Protein AF-C5J678-F1 (afdb_monomer_lite)

Sequence (97 aa):
MQIRVYKSVAITIQVDKDNKIFTLINSDIYYQLKKGDYAKFIFNKEAINLEIVKIISLKQDIFEIEFTKTPFLKPQTQILGQLILKDNDSFLKLFLN

pLDDT: mean 75.08, std 18.86, range [24.78, 95.31]

Foldseek 3Di:
DDDDKQLWDKWKWAQAPVRWTKTKFQDPCVVQDDFQWWKWFADPNDIDIWTFPDWADPDNRIIITTTDGDPRDDHGDIGIIITGGPPPSIRDDPDDD

Structure (mmCIF, N/CA/C/O backbone):
data_AF-C5J678-F1
#
_entry.id   AF-C5J678-F1
#
loop_
_atom_site.group_PDB
_atom_site.id
_atom_site.type_symbol
_atom_site.label_atom_id
_atom_site.label_alt_id
_atom_site.label_comp_id
_atom_site.label_asym_id
_atom_site.label_entity_id
_atom_site.label_seq_id
_atom_site.pdbx_PDB_ins_code
_atom_site.Cartn_x
_atom_site.Cartn_y
_atom_site.Cartn_z
_atom_site.occupancy
_atom_site.B_iso_or_equiv
_atom_site.auth_seq_id
_atom_site.auth_comp_id
_atom_site.auth_asym_id
_atom_site.auth_atom_id
_atom_site.pdbx_PDB_model_num
ATOM 1 N N . MET A 1 1 ? -22.762 -7.403 -20.445 1.00 40.31 1 MET A N 1
ATOM 2 C CA . MET A 1 1 ? -22.179 -6.747 -19.255 1.00 40.31 1 MET A CA 1
ATOM 3 C C . MET A 1 1 ? -20.665 -6.823 -19.402 1.00 40.31 1 MET A C 1
ATOM 5 O O . MET A 1 1 ? -20.124 -7.917 -19.373 1.00 40.31 1 MET A O 1
ATOM 9 N N . GLN A 1 2 ? -20.003 -5.712 -19.730 1.00 33.22 2 GLN A N 1
ATOM 10 C CA . GLN A 1 2 ? -18.548 -5.683 -19.927 1.00 33.22 2 GLN A CA 1
ATOM 11 C C . GLN A 1 2 ? -17.886 -5.539 -18.553 1.00 33.22 2 GLN A C 1
ATOM 13 O O . GLN A 1 2 ? -18.091 -4.534 -17.875 1.00 33.22 2 GLN A O 1
ATOM 18 N N . ILE A 1 3 ? -17.143 -6.556 -18.124 1.00 38.28 3 ILE A N 1
ATOM 19 C CA . ILE A 1 3 ? -16.391 -6.529 -16.866 1.00 38.28 3 ILE A CA 1
ATOM 20 C C . ILE A 1 3 ? -15.190 -5.603 -17.071 1.00 38.28 3 ILE A C 1
ATOM 22 O O . ILE A 1 3 ? -14.372 -5.836 -17.962 1.00 38.28 3 ILE A O 1
ATOM 26 N N . ARG A 1 4 ? -15.097 -4.529 -16.279 1.00 41.56 4 ARG A N 1
ATOM 27 C CA . ARG A 1 4 ? -13.894 -3.692 -16.228 1.00 41.56 4 ARG A CA 1
ATOM 28 C C . ARG A 1 4 ? -12.895 -4.336 -15.280 1.00 41.56 4 ARG A C 1
ATOM 30 O O . ARG A 1 4 ? -13.208 -4.625 -14.134 1.00 41.56 4 ARG A O 1
ATOM 37 N N . VAL A 1 5 ? -11.701 -4.545 -15.802 1.00 48.22 5 VAL A N 1
ATOM 38 C CA . VAL A 1 5 ? -10.589 -5.229 -15.156 1.00 48.22 5 VAL A CA 1
ATOM 39 C C . VAL A 1 5 ? -9.574 -4.149 -14.829 1.00 48.22 5 VAL A C 1
ATOM 41 O O . VAL A 1 5 ? -8.896 -3.651 -15.727 1.00 48.22 5 VAL A O 1
ATOM 44 N N . TYR A 1 6 ? -9.510 -3.717 -13.577 1.00 56.88 6 TYR A N 1
ATOM 45 C CA . TYR A 1 6 ? -8.497 -2.745 -13.166 1.00 56.88 6 TYR A CA 1
ATOM 46 C C . TYR A 1 6 ? -7.184 -3.497 -12.961 1.00 56.88 6 TYR A C 1
ATOM 48 O O . TYR A 1 6 ? -7.195 -4.575 -12.413 1.00 56.88 6 TYR A O 1
ATOM 56 N N . LYS A 1 7 ? -6.045 -3.038 -13.470 1.00 61.09 7 LYS A N 1
ATOM 57 C CA . LYS A 1 7 ? -4.760 -3.747 -13.262 1.00 61.09 7 LYS A CA 1
ATOM 58 C C . LYS A 1 7 ? -4.042 -3.319 -11.998 1.00 61.09 7 LYS A C 1
ATOM 60 O O . LYS A 1 7 ? -3.356 -4.093 -11.337 1.00 61.09 7 LYS A O 1
ATOM 65 N N . SER A 1 8 ? -4.286 -2.072 -11.661 1.00 72.81 8 SER A N 1
ATOM 66 C CA . SER A 1 8 ? -3.809 -1.410 -10.480 1.00 72.81 8 SER A CA 1
ATOM 67 C C . SER A 1 8 ? -4.860 -0.414 -10.023 1.00 72.81 8 SER A C 1
ATOM 69 O O . SER A 1 8 ? -5.748 -0.018 -10.787 1.00 72.81 8 SER A O 1
ATOM 71 N N . VAL A 1 9 ? -4.754 -0.009 -8.765 1.00 79.81 9 VAL A N 1
ATOM 72 C CA . VAL A 1 9 ? -5.595 1.037 -8.184 1.00 79.81 9 VAL A CA 1
ATOM 73 C C . VAL A 1 9 ? -4.689 2.170 -7.740 1.00 79.81 9 VAL A C 1
ATOM 75 O O . VAL A 1 9 ? -3.694 1.938 -7.055 1.00 79.81 9 VAL A O 1
ATOM 78 N N . ALA A 1 10 ? -5.015 3.395 -8.150 1.00 85.81 10 ALA A N 1
ATOM 79 C CA . ALA A 1 10 ? -4.322 4.574 -7.655 1.00 85.81 10 ALA A CA 1
ATOM 80 C C . ALA A 1 10 ? -4.595 4.721 -6.155 1.00 85.81 10 ALA A C 1
ATOM 82 O O . ALA A 1 10 ? -5.749 4.721 -5.726 1.00 85.81 10 ALA A O 1
ATOM 83 N N . ILE A 1 11 ? -3.531 4.841 -5.372 1.00 88.19 11 ILE A N 1
ATOM 84 C CA . ILE A 1 11 ? -3.597 4.960 -3.918 1.00 88.19 11 ILE A CA 1
ATOM 85 C C . ILE A 1 11 ? -2.714 6.110 -3.444 1.00 88.19 11 ILE A C 1
ATOM 87 O O . ILE A 1 11 ? -1.740 6.483 -4.100 1.00 88.19 11 ILE A O 1
ATOM 91 N N . THR A 1 12 ? -3.019 6.627 -2.259 1.00 92.00 12 THR A N 1
ATOM 92 C CA . THR A 1 12 ? -2.100 7.495 -1.521 1.00 92.00 12 THR A CA 1
ATOM 93 C C . THR A 1 12 ? -1.430 6.662 -0.440 1.00 92.00 12 THR A C 1
ATOM 95 O O . THR A 1 12 ? -2.093 6.200 0.491 1.00 92.00 12 THR A O 1
ATOM 98 N N . ILE A 1 13 ? -0.123 6.459 -0.568 1.00 91.38 13 ILE A N 1
ATOM 99 C CA . ILE A 1 13 ? 0.713 5.847 0.463 1.00 91.38 13 ILE A CA 1
ATOM 100 C C . ILE A 1 13 ? 1.009 6.918 1.510 1.00 91.38 13 ILE A C 1
ATOM 102 O O . ILE A 1 13 ? 1.445 8.018 1.173 1.00 91.38 13 ILE A O 1
ATOM 106 N N . GLN A 1 14 ? 0.765 6.597 2.772 1.00 94.69 14 GLN A N 1
ATOM 107 C CA . GLN A 1 14 ? 0.977 7.464 3.922 1.00 94.69 14 GLN A CA 1
ATOM 108 C C . GLN A 1 14 ? 2.054 6.862 4.816 1.00 94.69 14 GLN A C 1
ATOM 110 O O . GLN A 1 14 ? 2.065 5.653 5.046 1.00 94.69 14 GLN A O 1
ATOM 115 N N . VAL A 1 15 ? 2.939 7.708 5.334 1.00 93.75 15 VAL A N 1
ATOM 116 C CA . VAL A 1 15 ? 3.895 7.343 6.380 1.00 93.75 15 VAL A CA 1
ATOM 117 C C . VAL A 1 15 ? 3.533 8.113 7.635 1.00 93.75 15 VAL A C 1
ATOM 119 O O . VAL A 1 15 ? 3.543 9.344 7.620 1.00 93.75 15 VAL A O 1
ATOM 122 N N . ASP A 1 16 ? 3.190 7.416 8.714 1.00 92.88 16 ASP A N 1
ATOM 123 C CA . ASP A 1 16 ? 2.874 8.079 9.980 1.00 92.88 16 ASP A CA 1
ATOM 124 C C . ASP A 1 16 ? 4.136 8.548 10.729 1.00 92.88 16 ASP A C 1
ATOM 126 O O . ASP A 1 16 ? 5.263 8.495 10.229 1.00 92.88 16 ASP A O 1
ATOM 130 N N . LYS A 1 17 ? 3.939 9.058 11.947 1.00 93.06 17 LYS A N 1
ATOM 131 C CA . LYS A 1 17 ? 5.018 9.511 12.835 1.00 93.06 17 LYS A CA 1
ATOM 132 C C . LYS A 1 17 ? 5.935 8.375 13.322 1.00 93.06 17 LYS A C 1
ATOM 134 O O . LYS A 1 17 ? 7.077 8.645 13.676 1.00 93.06 17 LYS A O 1
ATOM 139 N N . ASP A 1 18 ? 5.453 7.133 13.316 1.00 92.56 18 ASP A N 1
ATOM 140 C CA . ASP A 1 18 ? 6.130 5.937 13.829 1.00 92.56 18 ASP A CA 1
ATOM 141 C C . ASP A 1 18 ? 6.771 5.110 12.686 1.00 92.56 18 ASP A C 1
ATOM 143 O O . ASP A 1 18 ? 7.213 3.970 12.881 1.00 92.56 18 ASP A O 1
ATOM 147 N N . ASN A 1 19 ? 6.867 5.696 11.483 1.00 88.69 19 ASN A N 1
ATOM 148 C CA . ASN A 1 19 ? 7.321 5.062 10.237 1.00 88.69 19 ASN A CA 1
ATOM 149 C C . ASN A 1 19 ? 6.461 3.871 9.786 1.00 88.69 19 ASN A C 1
ATOM 151 O O . ASN A 1 19 ? 6.945 2.991 9.063 1.00 88.69 19 ASN A O 1
ATOM 155 N N . LYS A 1 20 ? 5.194 3.802 10.199 1.00 94.38 20 LYS A N 1
ATOM 156 C CA . LYS A 1 20 ? 4.238 2.869 9.606 1.00 94.38 20 LYS A CA 1
ATOM 157 C C . LYS A 1 20 ? 3.861 3.381 8.225 1.00 94.38 20 LYS A C 1
ATOM 159 O O . LYS A 1 20 ? 3.459 4.533 8.080 1.00 94.38 20 LYS A O 1
ATOM 164 N N . ILE A 1 21 ? 3.970 2.510 7.228 1.00 94.19 21 ILE A N 1
ATOM 165 C CA . ILE A 1 21 ? 3.622 2.821 5.844 1.00 94.19 21 ILE A CA 1
ATOM 166 C C . ILE A 1 21 ? 2.310 2.126 5.520 1.00 94.19 21 ILE A C 1
ATOM 168 O O . ILE A 1 21 ? 2.214 0.905 5.646 1.00 94.19 21 ILE A O 1
ATOM 172 N N . PHE A 1 22 ? 1.297 2.888 5.125 1.00 95.31 22 PHE A N 1
ATOM 173 C CA . PHE A 1 22 ? -0.039 2.349 4.913 1.00 95.31 22 PHE A CA 1
ATOM 174 C C . PHE A 1 22 ? -0.826 3.105 3.844 1.00 95.31 22 PHE A C 1
ATOM 176 O O . PHE A 1 22 ? -0.459 4.198 3.421 1.00 95.31 22 PHE A O 1
ATOM 183 N N . THR A 1 23 ? -1.935 2.527 3.398 1.00 93.50 23 THR A N 1
ATOM 184 C CA . THR A 1 23 ? -2.953 3.241 2.624 1.00 93.50 23 THR A CA 1
ATOM 185 C C . THR A 1 23 ? -4.342 2.883 3.131 1.00 93.50 23 THR A C 1
ATOM 187 O O . THR A 1 23 ? -4.547 1.802 3.687 1.00 93.50 23 THR A O 1
ATOM 190 N N . LEU A 1 24 ? -5.290 3.800 2.948 1.00 91.88 24 LEU A N 1
ATOM 191 C CA . LEU A 1 24 ? -6.698 3.574 3.242 1.00 91.88 24 LEU A CA 1
ATOM 192 C C . LEU A 1 24 ? -7.442 3.375 1.929 1.00 91.88 24 LEU A C 1
ATOM 194 O O . LEU A 1 24 ? -7.391 4.238 1.051 1.00 91.88 24 LEU A O 1
ATOM 198 N N . ILE A 1 25 ? -8.151 2.260 1.817 1.00 85.00 25 ILE A N 1
ATOM 199 C CA . ILE A 1 25 ? -9.025 1.975 0.682 1.00 85.00 25 ILE A CA 1
ATOM 200 C C . ILE A 1 25 ? -10.463 1.844 1.171 1.00 85.00 25 ILE A C 1
ATOM 202 O O . ILE A 1 25 ? -10.718 1.303 2.245 1.00 85.00 25 ILE A O 1
ATOM 206 N N . ASN A 1 26 ? -11.399 2.360 0.380 1.00 79.00 26 ASN A N 1
ATOM 207 C CA . ASN A 1 26 ? -12.829 2.182 0.599 1.00 79.00 26 ASN A CA 1
ATOM 208 C C . ASN A 1 26 ? -13.398 1.403 -0.588 1.00 79.00 26 ASN A C 1
ATOM 210 O O . ASN A 1 26 ? -13.688 2.025 -1.610 1.00 79.00 26 ASN A O 1
ATOM 214 N N . SER A 1 27 ? -13.405 0.068 -0.519 1.00 66.81 27 SER A N 1
ATOM 215 C CA . SER A 1 27 ? -13.779 -0.777 -1.660 1.00 66.81 27 SER A CA 1
ATOM 216 C C . SER A 1 27 ? -13.754 -2.280 -1.351 1.00 66.81 27 SER A C 1
ATOM 218 O O . SER A 1 27 ? -12.989 -2.772 -0.520 1.00 66.81 27 SER A O 1
ATOM 220 N N . ASP A 1 28 ? -14.524 -3.010 -2.154 1.00 63.69 28 ASP A N 1
ATOM 221 C CA . ASP A 1 28 ? -14.456 -4.450 -2.420 1.00 63.69 28 ASP A CA 1
ATOM 222 C C . ASP A 1 28 ? -13.076 -4.977 -2.872 1.00 63.69 28 ASP A C 1
ATOM 224 O O . ASP A 1 28 ? -12.856 -6.190 -2.847 1.00 63.69 28 ASP A O 1
ATOM 228 N N . ILE A 1 29 ? -12.121 -4.099 -3.212 1.00 62.59 29 ILE A N 1
ATOM 229 C CA . ILE A 1 29 ? -10.707 -4.415 -3.477 1.00 62.59 29 ILE A CA 1
ATOM 230 C C . ILE A 1 29 ? -10.127 -5.339 -2.390 1.00 62.59 29 ILE A C 1
ATOM 232 O O . ILE A 1 29 ? -9.315 -6.208 -2.708 1.00 62.59 29 ILE A O 1
ATOM 236 N N . TYR A 1 30 ? -10.562 -5.210 -1.128 1.00 65.56 30 TYR A N 1
ATOM 237 C CA . TYR A 1 30 ? -10.119 -6.081 -0.034 1.00 65.56 30 TYR A CA 1
ATOM 238 C C . TYR A 1 30 ? -10.254 -7.573 -0.347 1.00 65.56 30 TYR A C 1
ATOM 240 O O . TYR A 1 30 ? -9.326 -8.331 -0.079 1.00 65.56 30 TYR A O 1
ATOM 248 N N . TYR A 1 31 ? -11.366 -7.996 -0.954 1.00 59.94 31 TYR A N 1
ATOM 249 C CA . TYR A 1 31 ? -11.603 -9.410 -1.258 1.00 59.94 31 TYR A CA 1
ATOM 250 C C . TYR A 1 31 ? -10.618 -9.975 -2.292 1.00 59.94 31 TYR A C 1
ATOM 252 O O . TYR A 1 31 ? -10.531 -11.190 -2.461 1.00 59.94 31 TYR A O 1
ATOM 260 N N . GLN A 1 32 ? -9.879 -9.103 -2.981 1.00 69.25 32 GLN A N 1
ATOM 261 C CA . GLN A 1 32 ? -8.889 -9.471 -3.988 1.00 69.25 32 GLN A CA 1
ATOM 262 C C . GLN A 1 32 ? -7.450 -9.336 -3.480 1.00 69.25 32 GLN A C 1
ATOM 264 O O . GLN A 1 32 ? -6.572 -10.034 -3.985 1.00 69.25 32 GLN A O 1
ATOM 269 N N . LEU A 1 33 ? -7.216 -8.486 -2.476 1.00 73.19 33 LEU A N 1
ATOM 270 C CA . LEU A 1 33 ? -5.895 -8.270 -1.899 1.00 73.19 33 LEU A CA 1
ATOM 271 C C . LEU A 1 33 ? -5.468 -9.412 -0.986 1.00 73.19 33 LEU A C 1
ATOM 273 O O . LEU A 1 33 ? -6.226 -9.893 -0.141 1.00 73.19 33 LEU A O 1
ATOM 277 N N . LYS A 1 34 ? -4.201 -9.795 -1.093 1.00 74.88 34 LYS A N 1
ATOM 278 C CA . LYS A 1 34 ? -3.584 -10.828 -0.264 1.00 74.88 34 LYS A CA 1
ATOM 279 C C . LYS A 1 34 ? -2.240 -10.348 0.264 1.00 74.88 34 LYS A C 1
ATOM 281 O O . LYS A 1 34 ? -1.557 -9.513 -0.326 1.00 74.88 34 LYS A O 1
ATOM 286 N N . LYS A 1 35 ? -1.820 -10.930 1.387 1.00 77.50 35 LYS A N 1
ATOM 287 C CA . LYS A 1 35 ? -0.445 -10.773 1.872 1.00 77.50 35 LYS A CA 1
ATOM 288 C C . LYS A 1 35 ? 0.533 -11.196 0.765 1.00 77.50 35 LYS A C 1
ATOM 290 O O . LYS A 1 35 ? 0.398 -12.291 0.213 1.00 77.50 35 LYS A O 1
ATOM 295 N N . GLY A 1 36 ? 1.512 -10.348 0.466 1.00 71.38 36 GLY A N 1
ATOM 296 C CA . GLY A 1 36 ? 2.467 -10.561 -0.625 1.00 71.38 36 GLY A CA 1
ATOM 297 C C . GLY A 1 36 ? 2.164 -9.818 -1.928 1.00 71.38 36 GLY A C 1
ATOM 298 O O . GLY A 1 36 ? 3.023 -9.813 -2.809 1.00 71.38 36 GLY A O 1
ATOM 299 N N . ASP A 1 37 ? 0.991 -9.194 -2.065 1.00 80.56 37 ASP A N 1
ATOM 300 C CA . ASP A 1 37 ? 0.764 -8.153 -3.079 1.00 80.56 37 ASP A CA 1
ATOM 301 C C . ASP A 1 37 ? 1.657 -6.935 -2.794 1.00 80.56 37 ASP A C 1
ATOM 303 O O . ASP A 1 37 ? 2.216 -6.817 -1.700 1.00 80.56 37 ASP A O 1
ATOM 307 N N . TYR A 1 38 ? 1.804 -6.012 -3.749 1.00 83.62 38 TYR A N 1
ATOM 308 C CA . TYR A 1 38 ? 2.692 -4.860 -3.575 1.00 83.62 38 TYR A CA 1
ATOM 309 C C . TYR A 1 38 ? 2.100 -3.542 -4.070 1.00 83.62 38 TYR A C 1
ATOM 311 O O . TYR A 1 38 ? 1.344 -3.477 -5.034 1.00 83.62 38 TYR A O 1
ATOM 319 N N . ALA A 1 39 ? 2.489 -2.453 -3.417 1.00 83.44 39 ALA A N 1
ATOM 320 C CA . ALA A 1 39 ? 2.294 -1.103 -3.914 1.00 83.44 39 ALA A CA 1
ATOM 321 C C . ALA A 1 39 ? 3.572 -0.614 -4.596 1.00 83.44 39 ALA A C 1
ATOM 323 O O . ALA A 1 39 ? 4.657 -0.702 -4.025 1.00 83.44 39 ALA A O 1
ATOM 324 N N . LYS A 1 40 ? 3.436 -0.064 -5.801 1.00 83.38 40 LYS A N 1
ATOM 325 C CA . LYS A 1 40 ? 4.514 0.574 -6.555 1.00 83.38 40 LYS A CA 1
ATOM 326 C C . LYS A 1 40 ? 4.334 2.083 -6.552 1.00 83.38 40 LYS A C 1
ATOM 328 O O . LYS A 1 40 ? 3.251 2.583 -6.850 1.00 83.38 40 LYS A O 1
ATOM 333 N N . PHE A 1 41 ? 5.398 2.824 -6.289 1.00 78.62 41 PHE A N 1
ATOM 334 C CA . PHE A 1 41 ? 5.414 4.279 -6.439 1.00 78.62 41 PHE A CA 1
ATOM 335 C C . PHE A 1 41 ? 6.750 4.753 -7.007 1.00 78.62 41 PHE A C 1
ATOM 337 O O . PHE A 1 41 ? 7.725 4.003 -7.039 1.00 78.62 41 PHE A O 1
ATOM 344 N N . ILE A 1 42 ? 6.776 5.994 -7.492 1.00 71.56 42 ILE A N 1
ATOM 345 C CA . ILE A 1 42 ? 7.991 6.622 -8.016 1.00 71.56 42 ILE A CA 1
ATOM 346 C C . ILE A 1 42 ? 8.519 7.597 -6.970 1.00 71.56 42 ILE A C 1
ATOM 348 O O . ILE A 1 42 ? 7.809 8.510 -6.550 1.00 71.56 42 ILE A O 1
ATOM 352 N N . PHE A 1 43 ? 9.778 7.431 -6.585 1.00 68.94 43 PHE A N 1
ATOM 353 C CA . PHE A 1 43 ? 10.489 8.325 -5.683 1.00 68.94 43 PHE A CA 1
ATOM 354 C C . PHE A 1 43 ? 11.880 8.592 -6.241 1.00 68.94 43 PHE A C 1
ATOM 356 O O . PHE A 1 43 ? 12.589 7.664 -6.603 1.00 68.94 43 PHE A O 1
ATOM 363 N N . ASN A 1 44 ? 12.265 9.864 -6.367 1.00 71.38 44 ASN A N 1
ATOM 364 C CA . ASN A 1 44 ? 13.559 10.262 -6.936 1.00 71.38 44 ASN A CA 1
ATOM 365 C C . ASN A 1 44 ? 13.900 9.594 -8.285 1.00 71.38 44 ASN A C 1
ATOM 367 O O . ASN A 1 44 ? 15.056 9.287 -8.550 1.00 71.38 44 ASN A O 1
ATOM 371 N N . LYS A 1 45 ? 12.899 9.418 -9.163 1.00 72.88 45 LYS A N 1
ATOM 372 C CA . LYS A 1 45 ? 13.005 8.728 -10.469 1.00 72.88 45 LYS A CA 1
ATOM 373 C C . LYS A 1 45 ? 13.230 7.210 -10.389 1.00 72.88 45 LYS A C 1
ATOM 375 O O . LYS A 1 45 ? 13.352 6.575 -11.433 1.00 72.88 45 LYS A O 1
ATOM 380 N N . GLU A 1 46 ? 13.204 6.621 -9.199 1.00 69.44 46 GLU A N 1
ATOM 381 C CA . GLU A 1 46 ? 13.254 5.176 -8.991 1.00 69.44 46 GLU A CA 1
ATOM 382 C C . GLU A 1 46 ? 11.866 4.628 -8.658 1.00 69.44 46 GLU A C 1
ATOM 384 O O . GLU A 1 46 ? 11.057 5.280 -7.994 1.00 69.44 46 GLU A O 1
ATOM 389 N N . ALA A 1 47 ? 11.578 3.419 -9.139 1.00 75.88 47 ALA A N 1
ATOM 390 C CA . ALA A 1 47 ? 10.365 2.706 -8.780 1.00 75.88 47 ALA A CA 1
ATOM 391 C C . ALA A 1 47 ? 10.612 1.876 -7.519 1.00 75.88 47 ALA A C 1
ATOM 393 O O . ALA A 1 47 ? 11.442 0.969 -7.526 1.00 75.88 47 ALA A O 1
ATOM 394 N N . ILE A 1 48 ? 9.859 2.164 -6.463 1.00 79.62 48 ILE A N 1
ATOM 395 C CA . ILE A 1 48 ? 9.928 1.444 -5.194 1.00 79.62 48 ILE A CA 1
ATOM 396 C C . ILE A 1 48 ? 8.677 0.580 -5.064 1.00 79.62 48 ILE A C 1
ATOM 398 O O . ILE A 1 48 ? 7.560 1.071 -5.237 1.00 79.62 48 ILE A O 1
ATOM 402 N N . ASN A 1 49 ? 8.880 -0.697 -4.739 1.00 84.38 49 ASN A N 1
ATOM 403 C CA . ASN A 1 49 ? 7.815 -1.646 -4.431 1.00 84.38 49 ASN A CA 1
ATOM 404 C C . ASN A 1 49 ? 7.793 -1.908 -2.921 1.00 84.38 49 ASN A C 1
ATOM 406 O O . ASN A 1 49 ? 8.832 -2.227 -2.341 1.00 84.38 49 ASN A O 1
ATOM 410 N N . LEU A 1 50 ? 6.622 -1.808 -2.297 1.00 86.25 50 LEU A N 1
ATOM 411 C CA . LEU A 1 50 ? 6.408 -2.182 -0.898 1.00 86.25 50 LEU A CA 1
ATOM 412 C C . LEU A 1 50 ? 5.401 -3.316 -0.830 1.00 86.25 50 LEU A C 1
ATOM 414 O O . LEU A 1 50 ? 4.322 -3.222 -1.408 1.00 86.25 50 LEU A O 1
ATOM 418 N N . GLU A 1 51 ? 5.747 -4.376 -0.116 1.00 89.06 51 GLU A N 1
ATOM 419 C CA . GLU A 1 51 ? 4.899 -5.557 0.017 1.00 89.06 51 GLU A CA 1
ATOM 420 C C . GLU A 1 51 ? 3.836 -5.329 1.093 1.00 89.06 51 GLU A C 1
ATOM 422 O O . GLU A 1 51 ? 4.127 -4.754 2.142 1.00 89.06 51 GLU A O 1
ATOM 427 N N . ILE A 1 52 ? 2.612 -5.801 0.859 1.00 89.81 52 ILE A N 1
ATOM 428 C CA . ILE A 1 52 ? 1.536 -5.815 1.850 1.00 89.81 52 ILE A CA 1
ATOM 429 C C . ILE A 1 52 ? 1.883 -6.812 2.955 1.00 89.81 52 ILE A C 1
ATOM 431 O O . ILE A 1 52 ? 1.918 -8.026 2.730 1.00 89.81 52 ILE A O 1
ATOM 435 N N . VAL A 1 53 ? 2.060 -6.306 4.175 1.00 90.75 53 VAL A N 1
ATOM 436 C CA . VAL A 1 53 ? 2.339 -7.125 5.365 1.00 90.75 53 VAL A CA 1
ATOM 437 C C . VAL A 1 53 ? 1.081 -7.433 6.163 1.00 90.75 53 VAL A C 1
ATOM 439 O O . VAL A 1 53 ? 1.006 -8.483 6.810 1.00 90.75 53 VAL A O 1
ATOM 442 N N . LYS A 1 54 ? 0.092 -6.534 6.123 1.00 90.94 54 LYS A N 1
ATOM 443 C CA . LYS A 1 54 ? -1.129 -6.637 6.922 1.00 90.94 54 LYS A CA 1
ATOM 444 C C . LYS A 1 54 ? -2.279 -5.885 6.264 1.00 90.94 54 LYS A C 1
ATOM 446 O O . LYS A 1 54 ? -2.070 -4.857 5.630 1.00 90.94 54 LYS A O 1
ATOM 451 N N . ILE A 1 55 ? -3.496 -6.384 6.458 1.00 87.94 55 ILE A N 1
ATOM 452 C CA . ILE A 1 55 ? -4.724 -5.702 6.052 1.00 87.94 55 ILE A CA 1
ATOM 453 C C . ILE A 1 55 ? -5.682 -5.696 7.244 1.00 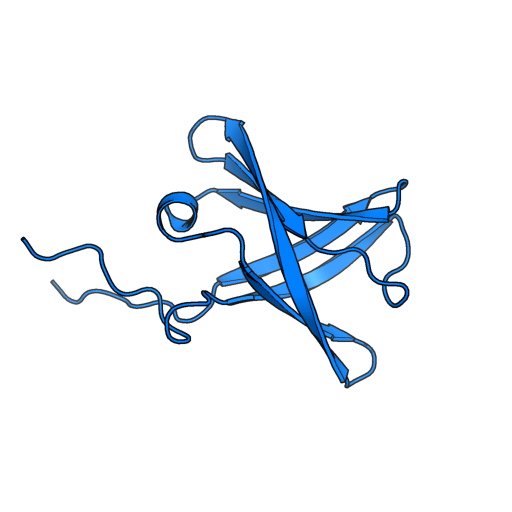87.94 55 ILE A C 1
ATOM 455 O O . ILE A 1 55 ? -5.892 -6.733 7.875 1.00 87.94 55 ILE A O 1
ATOM 459 N N . ILE A 1 56 ? -6.214 -4.527 7.588 1.00 90.06 56 ILE A N 1
ATOM 460 C CA . ILE A 1 56 ? -7.029 -4.284 8.781 1.00 90.06 56 ILE A CA 1
ATOM 461 C C . ILE A 1 56 ? -8.368 -3.690 8.342 1.00 90.06 56 ILE A C 1
ATOM 463 O O . ILE A 1 56 ? -8.403 -2.670 7.661 1.00 90.06 56 ILE A O 1
ATOM 467 N N . SER A 1 57 ? -9.475 -4.299 8.764 1.00 86.75 57 SER A N 1
ATOM 468 C CA . SER A 1 57 ? -10.817 -3.732 8.582 1.00 86.75 57 SER A CA 1
ATOM 469 C C . SER A 1 57 ? -11.069 -2.656 9.638 1.00 86.75 57 SER A C 1
ATOM 471 O O . SER A 1 57 ? -11.057 -2.959 10.831 1.00 86.75 57 SER A O 1
ATOM 473 N N . LEU A 1 58 ? -11.308 -1.411 9.217 1.00 86.81 58 LEU A N 1
ATOM 474 C CA . LEU A 1 58 ? -11.597 -0.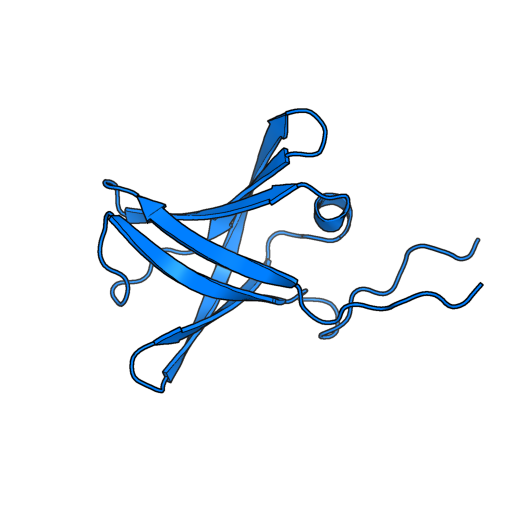290 10.122 1.00 86.81 58 LEU A CA 1
ATOM 475 C C . LEU A 1 58 ? -13.103 -0.052 10.296 1.00 86.81 58 LEU A C 1
ATOM 477 O O . LEU A 1 58 ? -13.556 0.240 11.401 1.00 86.81 58 LEU A O 1
ATOM 481 N N . LYS A 1 59 ? -13.879 -0.154 9.210 1.00 82.88 59 LYS A N 1
ATOM 482 C CA . LYS A 1 59 ? -15.352 -0.036 9.165 1.00 82.88 59 LYS A CA 1
ATOM 483 C C . LYS A 1 59 ? -15.890 -0.937 8.048 1.00 82.88 59 LYS A C 1
ATOM 485 O O . LYS A 1 59 ? -15.093 -1.524 7.324 1.00 82.88 59 LYS A O 1
ATOM 490 N N . GLN A 1 60 ? -17.215 -1.015 7.879 1.00 74.69 60 GLN A N 1
ATOM 491 C CA . GLN A 1 60 ? -17.791 -1.572 6.648 1.00 74.69 60 GLN A CA 1
ATOM 492 C C . GLN A 1 60 ? -17.147 -0.878 5.440 1.00 74.69 60 GLN A C 1
ATOM 494 O O . GLN A 1 60 ? -17.131 0.350 5.367 1.00 74.69 60 GLN A O 1
ATOM 499 N N . ASP A 1 61 ? -16.532 -1.690 4.582 1.00 74.00 61 ASP A N 1
ATOM 500 C CA . ASP A 1 61 ? -15.875 -1.326 3.324 1.00 74.00 61 ASP A CA 1
ATOM 501 C C . ASP A 1 61 ? -14.614 -0.446 3.414 1.00 74.00 61 ASP A C 1
ATOM 503 O O . ASP A 1 61 ? -13.990 -0.198 2.386 1.00 74.00 61 ASP A O 1
ATOM 507 N N . ILE A 1 62 ? -14.169 -0.039 4.614 1.00 84.56 62 ILE A N 1
ATOM 508 C CA . ILE A 1 62 ? -12.934 0.744 4.811 1.00 84.56 62 ILE A CA 1
ATOM 509 C C . ILE A 1 62 ? -11.835 -0.131 5.404 1.00 84.56 62 ILE A C 1
ATOM 511 O O . ILE A 1 62 ? -11.948 -0.612 6.538 1.00 84.56 62 ILE A O 1
ATOM 515 N N . PHE A 1 63 ? -10.724 -0.233 4.680 1.00 87.44 63 PHE A N 1
ATOM 516 C CA . PHE A 1 63 ? -9.574 -1.041 5.058 1.00 87.44 63 PHE A CA 1
ATOM 517 C C . PHE A 1 63 ? -8.299 -0.211 5.1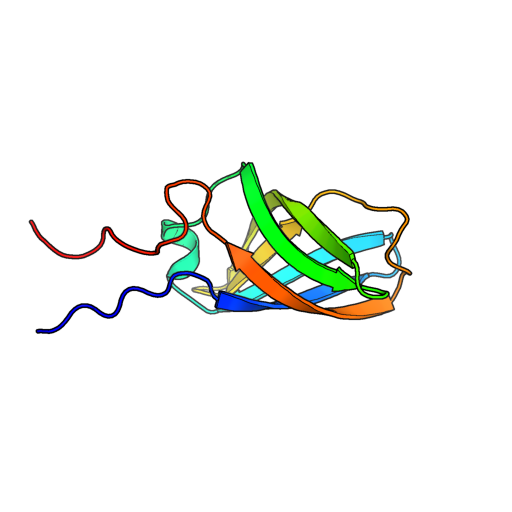05 1.00 87.44 63 PHE A C 1
ATOM 519 O O . PHE A 1 63 ? -8.059 0.654 4.263 1.00 87.44 63 PHE A O 1
ATOM 526 N N . GLU A 1 64 ? -7.460 -0.528 6.080 1.00 92.19 64 GLU A N 1
ATOM 527 C CA . GLU A 1 64 ? -6.082 -0.077 6.150 1.00 92.19 64 GLU A CA 1
ATOM 528 C C . GLU A 1 64 ? -5.162 -1.203 5.683 1.00 92.19 64 GLU A C 1
ATOM 530 O O . GLU A 1 64 ? -5.201 -2.317 6.207 1.00 92.19 64 GLU A O 1
ATOM 535 N N . ILE A 1 65 ? -4.331 -0.908 4.693 1.00 91.62 65 ILE A N 1
ATOM 536 C CA . ILE A 1 65 ? -3.314 -1.822 4.181 1.00 91.62 65 ILE A CA 1
ATOM 537 C C . ILE A 1 65 ? -1.972 -1.321 4.683 1.00 91.62 65 ILE A C 1
ATOM 539 O O . ILE A 1 65 ? -1.594 -0.194 4.379 1.00 91.62 65 ILE A O 1
ATOM 543 N N . GLU A 1 66 ? -1.257 -2.154 5.424 1.00 94.06 66 GLU A N 1
ATOM 544 C CA . GLU A 1 66 ? 0.090 -1.876 5.911 1.00 94.06 66 GLU A CA 1
ATOM 545 C C . GLU A 1 66 ? 1.123 -2.533 4.996 1.00 94.06 66 GLU A C 1
ATOM 547 O O . GLU A 1 66 ? 0.950 -3.681 4.565 1.00 94.06 66 GLU A O 1
ATOM 552 N N . PHE A 1 67 ? 2.219 -1.821 4.744 1.00 92.38 67 PHE A N 1
ATOM 553 C CA . PHE A 1 67 ? 3.299 -2.261 3.872 1.00 92.38 67 PHE A CA 1
ATOM 554 C C . PHE A 1 67 ? 4.628 -2.457 4.613 1.00 92.38 67 PHE A C 1
ATOM 556 O O . PHE A 1 67 ? 4.805 -2.015 5.750 1.00 92.38 67 PHE A O 1
ATOM 563 N N . THR A 1 68 ? 5.592 -3.099 3.953 1.00 89.81 68 THR A N 1
ATOM 564 C CA . THR A 1 68 ? 6.970 -3.209 4.443 1.00 89.81 68 THR A CA 1
ATOM 565 C C . THR A 1 68 ? 7.589 -1.836 4.695 1.00 89.81 68 THR A C 1
ATOM 567 O O . THR A 1 68 ? 7.411 -0.897 3.920 1.00 89.81 68 THR A O 1
ATOM 570 N N . LYS A 1 69 ? 8.360 -1.718 5.784 1.00 86.06 69 LYS A N 1
ATOM 571 C CA . LYS A 1 69 ? 9.132 -0.506 6.084 1.00 86.06 69 LYS A CA 1
ATOM 572 C C . LYS A 1 69 ? 10.218 -0.284 5.035 1.00 86.06 69 LYS A C 1
ATOM 574 O O . LYS A 1 69 ? 10.789 -1.236 4.508 1.00 86.06 69 LYS A O 1
ATOM 579 N N . THR A 1 70 ? 10.550 0.979 4.792 1.00 80.19 70 THR A N 1
ATOM 580 C CA . THR A 1 70 ? 11.627 1.355 3.878 1.00 80.19 70 THR A CA 1
ATOM 581 C C . THR A 1 70 ? 12.368 2.598 4.376 1.00 80.19 70 THR A C 1
ATOM 583 O O . THR A 1 70 ? 11.715 3.509 4.886 1.00 80.19 70 THR A O 1
ATOM 586 N N . PRO A 1 71 ? 13.706 2.678 4.237 1.00 77.88 71 PRO A N 1
ATOM 587 C CA . PRO A 1 71 ? 14.471 3.860 4.642 1.00 77.88 71 PRO A CA 1
ATOM 588 C C . PRO A 1 71 ? 14.291 5.053 3.688 1.00 77.88 71 PRO A C 1
ATOM 590 O O . PRO A 1 71 ? 14.714 6.161 4.007 1.00 77.88 71 PRO A O 1
ATOM 593 N N . PHE A 1 72 ? 13.691 4.843 2.512 1.00 77.50 72 PHE A N 1
ATOM 594 C CA . PHE A 1 72 ? 13.544 5.883 1.488 1.00 77.50 72 PHE A CA 1
ATOM 595 C C . PHE A 1 72 ? 12.429 6.887 1.794 1.00 77.50 72 PHE A C 1
ATOM 597 O O . PHE A 1 72 ? 12.446 7.997 1.263 1.00 77.50 72 PHE A O 1
ATOM 604 N N . LEU A 1 73 ? 11.466 6.518 2.643 1.00 81.75 73 LEU A N 1
ATOM 605 C CA . LEU A 1 73 ? 10.337 7.374 2.983 1.00 81.75 73 LEU A CA 1
ATOM 606 C C . LEU A 1 73 ? 10.514 8.002 4.359 1.00 81.75 73 LEU A C 1
ATOM 608 O O . LEU A 1 73 ? 10.846 7.327 5.330 1.00 81.75 73 LEU A O 1
ATOM 612 N N . LYS A 1 74 ? 10.267 9.309 4.438 1.00 87.25 74 LYS A N 1
ATOM 613 C CA . LYS A 1 74 ? 10.323 10.052 5.699 1.00 87.25 74 LYS A CA 1
ATOM 614 C C . LYS A 1 74 ? 8.989 9.928 6.452 1.00 87.25 74 LYS A C 1
ATOM 616 O O . LYS A 1 74 ? 7.948 9.847 5.795 1.00 87.25 74 LYS A O 1
ATOM 621 N N . PRO A 1 75 ? 8.993 9.980 7.797 1.00 89.56 75 PRO A N 1
ATOM 622 C CA . PRO A 1 75 ? 7.770 10.106 8.584 1.00 89.56 75 PRO A CA 1
ATOM 623 C C . PRO A 1 75 ? 6.905 11.282 8.128 1.00 89.56 75 PRO A C 1
ATOM 625 O O . PRO A 1 75 ? 7.426 12.285 7.637 1.00 89.56 75 PRO A O 1
ATOM 628 N N . GLN A 1 76 ? 5.596 11.182 8.357 1.00 91.00 76 GLN A N 1
ATOM 629 C CA . GLN A 1 76 ? 4.615 12.237 8.065 1.00 91.00 76 GLN A CA 1
ATOM 630 C C . GLN A 1 76 ? 4.603 12.679 6.593 1.00 91.00 76 GLN A C 1
ATOM 632 O O . GLN A 1 76 ? 4.411 13.855 6.281 1.00 91.00 76 GLN A O 1
ATOM 637 N N . THR A 1 77 ? 4.801 11.733 5.675 1.00 90.00 77 THR A N 1
ATOM 638 C CA . THR A 1 77 ? 4.745 11.990 4.232 1.00 90.00 77 THR A CA 1
ATOM 639 C C . THR A 1 77 ? 3.563 11.289 3.579 1.00 90.00 77 THR A C 1
ATOM 641 O O . THR A 1 77 ? 3.041 10.294 4.083 1.00 90.00 77 THR A O 1
ATOM 644 N N . GLN A 1 78 ? 3.129 11.836 2.444 1.00 91.69 78 GLN A N 1
ATOM 645 C CA . GLN A 1 78 ? 2.109 11.245 1.585 1.00 91.69 78 GLN A CA 1
ATOM 646 C C . GLN A 1 78 ? 2.612 11.231 0.147 1.00 91.69 78 GLN A C 1
ATOM 648 O O . GLN A 1 78 ? 3.148 12.231 -0.333 1.00 91.69 78 GLN A O 1
ATOM 653 N N . ILE A 1 79 ? 2.468 10.094 -0.528 1.00 90.12 79 ILE A N 1
ATOM 654 C CA . ILE A 1 79 ? 2.999 9.872 -1.874 1.00 90.12 79 ILE A CA 1
ATOM 655 C C . ILE A 1 79 ? 1.963 9.123 -2.705 1.00 90.12 79 ILE A C 1
ATOM 657 O O . ILE A 1 79 ? 1.316 8.192 -2.228 1.00 90.12 79 ILE A O 1
ATOM 661 N N . LEU A 1 80 ? 1.811 9.525 -3.965 1.00 89.44 80 LEU A N 1
ATOM 662 C CA . LEU A 1 80 ? 0.962 8.814 -4.914 1.00 89.44 80 LEU A CA 1
ATOM 663 C C . LEU A 1 80 ? 1.625 7.501 -5.333 1.00 89.44 80 LEU A C 1
ATOM 665 O O . LEU A 1 80 ? 2.787 7.475 -5.741 1.00 89.44 80 LEU A O 1
ATOM 669 N N . GLY A 1 81 ? 0.861 6.421 -5.265 1.00 86.75 81 GLY A N 1
ATOM 670 C CA . GLY A 1 81 ? 1.284 5.090 -5.660 1.00 86.75 81 GLY A CA 1
ATOM 671 C C . GLY A 1 81 ? 0.197 4.352 -6.426 1.00 86.75 81 GLY A C 1
ATOM 672 O O . GLY A 1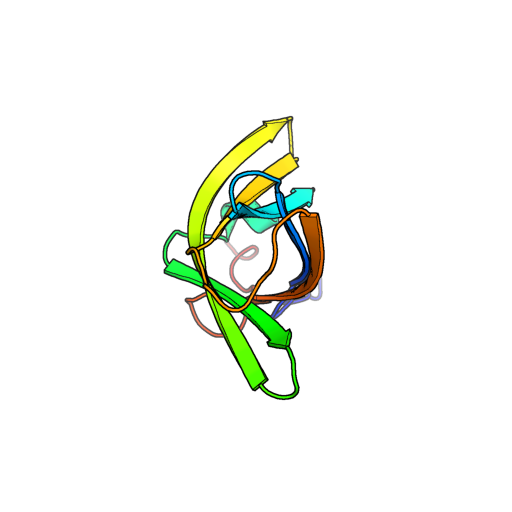 81 ? -0.905 4.850 -6.664 1.00 86.75 81 GLY A O 1
ATOM 673 N N . GLN A 1 82 ? 0.531 3.135 -6.818 1.00 86.69 82 GLN A N 1
ATOM 674 C CA . GLN A 1 82 ? -0.365 2.196 -7.466 1.00 86.69 82 GLN A CA 1
ATOM 675 C C . GLN A 1 82 ? -0.300 0.872 -6.722 1.00 86.69 82 G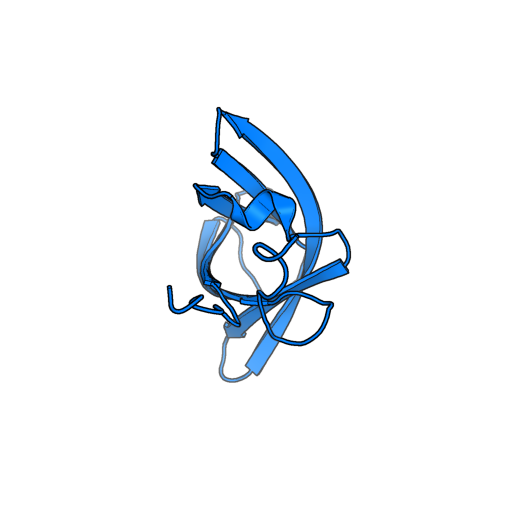LN A C 1
ATOM 677 O O . GLN A 1 82 ? 0.772 0.292 -6.571 1.00 86.69 82 GLN A O 1
ATOM 682 N N . LEU A 1 83 ? -1.447 0.395 -6.258 1.00 82.94 83 LEU A N 1
ATOM 683 C CA . LEU A 1 83 ? -1.587 -0.934 -5.685 1.00 82.94 83 LEU A CA 1
ATOM 684 C C . LEU A 1 83 ? -1.662 -1.961 -6.814 1.00 82.94 83 LEU A C 1
ATOM 686 O O . LEU A 1 83 ? -2.456 -1.776 -7.737 1.00 82.94 83 LEU A O 1
ATOM 690 N N . ILE A 1 84 ? -0.847 -3.010 -6.748 1.00 76.12 84 ILE A N 1
ATOM 691 C CA . ILE A 1 84 ? -0.717 -4.047 -7.775 1.00 76.12 84 ILE A CA 1
ATOM 692 C C . ILE A 1 84 ? -0.934 -5.415 -7.119 1.00 76.12 84 ILE A C 1
ATOM 694 O O . ILE A 1 84 ? -0.347 -5.722 -6.080 1.00 76.12 84 ILE A O 1
ATOM 698 N N . LEU A 1 85 ? -1.785 -6.238 -7.732 1.00 70.88 85 LEU A N 1
ATOM 699 C CA . LEU A 1 85 ? -2.074 -7.594 -7.262 1.00 70.88 85 LEU A CA 1
ATOM 700 C C . LEU A 1 85 ? -0.979 -8.570 -7.722 1.00 70.88 85 LEU A C 1
ATOM 702 O O . LEU A 1 85 ? -0.551 -8.523 -8.877 1.00 70.88 85 LEU A O 1
ATOM 706 N N . LYS A 1 86 ? -0.556 -9.477 -6.834 1.00 63.75 86 LYS A N 1
ATOM 707 C CA . LYS A 1 86 ? 0.500 -10.480 -7.064 1.00 63.75 86 LYS A CA 1
ATOM 708 C C . LYS A 1 86 ? 0.130 -11.485 -8.147 1.00 63.75 86 LYS A C 1
ATOM 710 O O . LYS A 1 86 ? 0.980 -11.881 -8.941 1.00 63.75 86 LYS A O 1
ATOM 715 N N . ASP A 1 87 ? -1.137 -11.886 -8.184 1.00 56.25 87 ASP A N 1
ATOM 716 C CA . ASP A 1 87 ? -1.661 -12.807 -9.185 1.00 56.25 87 ASP A CA 1
ATOM 717 C C . ASP A 1 87 ? -1.988 -12.007 -10.476 1.00 56.25 87 ASP A C 1
ATOM 719 O O . ASP A 1 87 ? -3.119 -11.579 -10.686 1.00 56.25 87 ASP A O 1
ATOM 723 N N . ASN A 1 88 ? -0.988 -11.814 -11.352 1.00 51.53 88 ASN A N 1
ATOM 724 C CA . ASN A 1 88 ? -1.097 -11.394 -12.771 1.00 51.53 88 ASN A CA 1
ATOM 725 C C . ASN A 1 88 ? -1.299 -9.911 -13.161 1.00 51.53 88 ASN A C 1
ATOM 727 O O . ASN A 1 88 ? -1.889 -9.675 -14.219 1.00 51.53 88 ASN A O 1
ATOM 731 N N . ASP A 1 89 ? -0.807 -8.899 -12.433 1.00 44.72 89 ASP A N 1
ATOM 732 C CA . ASP A 1 89 ? -0.937 -7.495 -12.897 1.00 44.72 89 ASP A CA 1
ATOM 733 C C . ASP A 1 89 ? -2.407 -7.146 -13.303 1.00 44.72 89 ASP A C 1
ATOM 735 O O . ASP A 1 89 ? -2.615 -6.366 -14.229 1.00 44.72 89 ASP A O 1
ATOM 739 N N . SER A 1 90 ? -3.453 -7.796 -12.749 1.00 34.53 90 SER A N 1
ATOM 740 C CA . SER A 1 90 ? -4.842 -7.669 -13.243 1.00 34.53 90 SER A CA 1
ATOM 741 C C . SER A 1 90 ? -5.924 -8.124 -12.247 1.00 34.53 90 SER A C 1
ATOM 743 O O . SER A 1 90 ? -6.008 -9.302 -11.921 1.00 34.53 90 SER A O 1
ATOM 745 N N . PHE A 1 91 ? -6.829 -7.218 -11.845 1.00 39.00 91 PHE A N 1
ATOM 746 C CA . PHE A 1 91 ? -8.074 -7.496 -11.107 1.00 39.00 91 PHE A CA 1
ATOM 747 C C . PHE A 1 91 ? -9.058 -8.260 -12.008 1.00 39.00 91 PHE A C 1
ATOM 749 O O . PHE A 1 91 ? -9.933 -7.662 -12.636 1.00 39.00 91 PHE A O 1
ATOM 756 N N . LEU A 1 92 ? -8.923 -9.583 -12.121 1.00 34.16 92 LEU A N 1
ATOM 757 C CA . LEU A 1 92 ? -9.912 -10.414 -12.812 1.00 34.16 92 LEU A CA 1
ATOM 758 C C . LEU A 1 92 ? -10.111 -11.754 -12.109 1.00 34.16 92 LEU A C 1
ATOM 760 O O . LEU A 1 92 ? -9.455 -12.740 -12.434 1.00 34.16 92 LEU A O 1
ATOM 764 N N . LYS A 1 93 ? -11.080 -11.800 -11.192 1.00 32.28 93 LYS A N 1
ATOM 765 C CA . LYS A 1 93 ? -12.006 -12.939 -11.065 1.00 32.28 93 LYS A CA 1
ATOM 766 C C . LYS A 1 93 ? -13.135 -12.608 -10.093 1.00 32.28 93 LYS A C 1
ATOM 768 O O . LYS A 1 93 ? -13.074 -13.007 -8.950 1.00 32.28 93 LYS A O 1
ATOM 773 N N . LEU A 1 94 ? -14.138 -11.872 -10.558 1.00 31.33 94 LEU A N 1
ATOM 774 C CA . LEU A 1 94 ? -15.491 -11.729 -9.992 1.00 31.33 94 LEU A CA 1
ATOM 775 C C . LEU A 1 94 ? -16.218 -10.914 -11.081 1.00 31.33 94 LEU A C 1
ATOM 777 O O . LEU A 1 94 ? -16.022 -9.713 -11.183 1.00 31.33 94 LEU A O 1
ATOM 781 N N . PHE A 1 95 ? -16.829 -11.494 -12.109 1.00 33.62 95 PHE A N 1
ATOM 782 C CA . PHE A 1 95 ? -17.935 -12.436 -12.072 1.00 33.62 95 PHE A CA 1
ATOM 783 C C . PHE A 1 95 ? -17.846 -13.394 -13.261 1.00 33.62 95 PHE A C 1
ATOM 785 O O . PHE A 1 95 ? -17.663 -12.940 -14.386 1.00 33.62 95 PHE A O 1
ATOM 792 N N . LEU A 1 96 ? -18.015 -14.687 -13.005 1.00 24.78 96 LEU A N 1
ATOM 793 C CA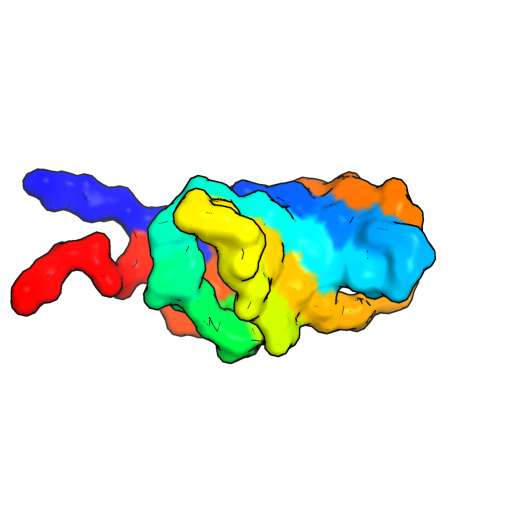 . LEU A 1 96 ? -18.808 -15.634 -13.794 1.00 24.78 96 LEU A CA 1
ATOM 794 C C . LEU A 1 96 ? -18.868 -16.928 -12.965 1.00 24.78 96 LEU A C 1
ATOM 796 O O . LEU A 1 96 ? -17.848 -17.334 -12.408 1.00 24.78 96 LEU A O 1
ATOM 800 N N . ASN A 1 97 ? -20.085 -17.461 -12.827 1.00 31.70 97 ASN A N 1
ATOM 801 C CA . ASN A 1 97 ? -20.419 -18.731 -12.173 1.00 31.70 97 ASN A CA 1
ATOM 802 C C . ASN A 1 97 ? -19.511 -19.887 -12.601 1.00 31.70 97 ASN A C 1
ATOM 804 O O . ASN A 1 97 ? -19.159 -19.933 -13.803 1.00 31.70 97 ASN A O 1
#

Organism: Mesomycoplasma conjunctivae (strain ATCC 25834 / NCTC 10147 / HRC/581) (NCBI:txid572263)

Secondary structure (DSSP, 8-state):
------SEEEEEEEE-TT--EEEEEESGGGGT--TT-EEEEEETTEEEEEEEEEEEEEETTEEEEEE---TTSPTTEEEEEEEE-TTTSS---SS--

Radius of gyration: 13.82 Å; chains: 1; bounding box: 37×31×34 Å